Protein AF-A0AA38HL99-F1 (afdb_monomer_lite)

InterPro domains:
  IPR050864 Bacterial PTS System Sugar Transport Components [PTHR30505] (6-100)

Radius of gyration: 15.05 Å; chains: 1; b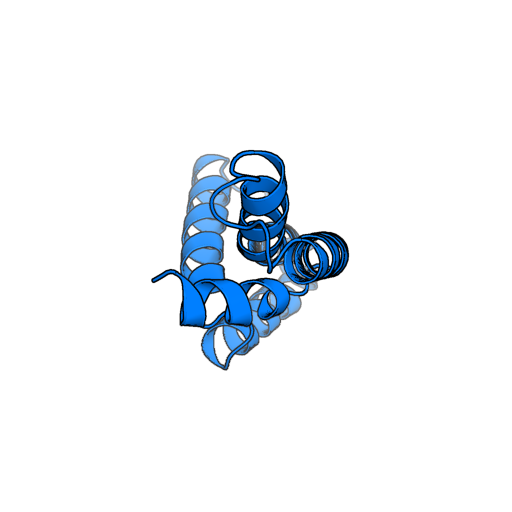ounding box: 34×20×47 Å

Organism: NCBI:txid2755281

pLDDT: mean 90.13, std 7.87, range [47.72, 97.12]

Structure (mmCIF, N/CA/C/O backbone):
data_AF-A0AA38HL99-F1
#
_entry.id   AF-A0AA38HL99-F1
#
loop_
_atom_site.group_PDB
_atom_site.id
_atom_site.type_symbol
_atom_site.label_atom_id
_atom_site.label_alt_id
_atom_site.label_comp_id
_atom_site.label_asym_id
_atom_site.label_entity_id
_atom_site.label_seq_id
_atom_site.pdbx_PDB_ins_code
_atom_site.Cartn_x
_atom_site.Cartn_y
_atom_site.Cartn_z
_atom_site.occupancy
_atom_site.B_iso_or_equiv
_atom_site.auth_seq_id
_atom_site.auth_comp_id
_atom_site.auth_asym_id
_atom_site.auth_atom_id
_atom_site.pdbx_PDB_model_num
ATOM 1 N N . MET A 1 1 ? 8.733 5.155 -27.975 1.00 47.72 1 MET A N 1
ATOM 2 C CA . MET A 1 1 ? 8.139 3.813 -27.805 1.00 47.72 1 MET A CA 1
ATOM 3 C C . MET A 1 1 ? 6.841 3.973 -27.025 1.00 47.72 1 MET A C 1
ATOM 5 O O . MET A 1 1 ? 6.876 4.290 -25.839 1.00 47.72 1 MET A O 1
ATOM 9 N N . GLU A 1 2 ? 5.696 3.906 -27.701 1.00 54.50 2 GLU A N 1
ATOM 10 C CA . GLU A 1 2 ? 4.389 4.015 -27.046 1.00 54.50 2 GLU A CA 1
ATOM 11 C C . GLU A 1 2 ? 4.082 2.668 -26.385 1.00 54.50 2 GLU A C 1
ATOM 13 O O . GLU A 1 2 ? 3.978 1.643 -27.054 1.00 54.50 2 GLU A O 1
ATOM 18 N N . ALA A 1 3 ? 4.043 2.643 -25.052 1.00 59.47 3 ALA A N 1
ATOM 19 C CA . ALA A 1 3 ? 3.666 1.437 -24.331 1.00 59.47 3 ALA A CA 1
ATOM 20 C C . ALA A 1 3 ? 2.188 1.163 -24.626 1.00 59.47 3 ALA A C 1
ATOM 22 O O . ALA A 1 3 ? 1.346 2.034 -24.403 1.00 59.47 3 ALA A O 1
ATOM 23 N N . SER A 1 4 ? 1.877 -0.035 -25.128 1.00 73.69 4 SER A N 1
ATOM 24 C CA . SER A 1 4 ? 0.496 -0.494 -25.290 1.00 73.69 4 SER A CA 1
ATOM 25 C C . SER A 1 4 ? -0.282 -0.252 -23.992 1.00 73.69 4 SER A C 1
ATOM 27 O O . SER A 1 4 ? 0.173 -0.639 -22.913 1.00 73.69 4 SER A O 1
ATOM 29 N N . LYS A 1 5 ? -1.464 0.371 -24.085 1.00 73.38 5 LYS A N 1
ATOM 30 C CA . LYS A 1 5 ? -2.341 0.636 -22.927 1.00 73.38 5 LYS A CA 1
ATOM 31 C C . LYS A 1 5 ? -2.635 -0.639 -22.128 1.00 73.38 5 LYS A C 1
ATOM 33 O O . LYS A 1 5 ? -2.670 -0.602 -20.902 1.00 73.38 5 LYS A O 1
ATOM 38 N N . VAL A 1 6 ? -2.770 -1.771 -22.823 1.00 73.94 6 VAL A N 1
ATOM 39 C CA . VAL A 1 6 ? -2.964 -3.098 -22.218 1.00 73.94 6 VAL A CA 1
ATOM 40 C C . VAL A 1 6 ? -1.729 -3.527 -21.421 1.00 73.94 6 VAL A C 1
ATOM 42 O O . VAL A 1 6 ? -1.866 -4.049 -20.319 1.00 73.94 6 VAL A O 1
ATOM 45 N N . GLY A 1 7 ? -0.524 -3.243 -21.927 1.00 85.81 7 GLY A N 1
ATOM 46 C CA . GLY A 1 7 ? 0.732 -3.531 -21.230 1.00 85.81 7 GLY A CA 1
ATOM 47 C C . GLY A 1 7 ? 0.895 -2.727 -19.939 1.00 85.81 7 GLY A C 1
ATOM 48 O O . GLY A 1 7 ? 1.290 -3.284 -18.921 1.00 85.81 7 GLY A O 1
ATOM 49 N N . MET A 1 8 ? 0.517 -1.446 -19.948 1.00 84.19 8 MET A N 1
ATOM 50 C CA . MET A 1 8 ? 0.557 -0.605 -18.744 1.00 84.19 8 MET A CA 1
ATOM 51 C C . MET A 1 8 ? -0.476 -1.026 -17.693 1.00 84.19 8 MET A C 1
ATOM 53 O O . MET A 1 8 ? -0.177 -1.008 -16.502 1.00 84.19 8 MET A O 1
ATOM 57 N N . ALA A 1 9 ? -1.673 -1.440 -18.119 1.00 87.06 9 ALA A N 1
ATOM 58 C CA . ALA A 1 9 ? -2.688 -1.968 -17.211 1.00 87.06 9 ALA A CA 1
ATOM 59 C C . ALA A 1 9 ? -2.236 -3.285 -16.557 1.00 87.06 9 ALA A C 1
ATOM 61 O O . ALA A 1 9 ? -2.356 -3.442 -15.344 1.00 87.06 9 ALA A O 1
ATOM 62 N N . LEU A 1 10 ? -1.659 -4.201 -17.343 1.00 89.56 10 LEU A N 1
ATOM 63 C CA . LEU A 1 10 ? -1.060 -5.440 -16.836 1.00 89.56 10 LEU A CA 1
ATOM 64 C C . LEU A 1 10 ? 0.088 -5.163 -15.864 1.00 89.56 10 LEU A C 1
ATOM 66 O O . LEU A 1 10 ? 0.139 -5.768 -14.797 1.00 89.56 10 LEU A O 1
ATOM 70 N N . LEU A 1 11 ? 0.975 -4.226 -16.202 1.00 88.50 11 LEU A N 1
ATOM 71 C CA . LEU A 1 11 ? 2.077 -3.823 -15.333 1.00 88.50 11 LEU A CA 1
ATOM 72 C C . LEU A 1 11 ? 1.564 -3.273 -13.997 1.00 88.50 11 LEU A C 1
ATOM 74 O O . LEU A 1 11 ? 2.032 -3.697 -12.944 1.00 88.50 11 LEU A O 1
ATOM 78 N N . GLY A 1 12 ? 0.572 -2.380 -14.032 1.00 88.94 12 GLY A N 1
ATOM 79 C CA . GLY A 1 12 ? -0.064 -1.849 -12.827 1.00 88.94 12 GLY A CA 1
ATOM 80 C C . GLY A 1 12 ? -0.731 -2.936 -11.983 1.00 88.94 12 GLY A C 1
ATOM 81 O O . GLY A 1 12 ? -0.583 -2.935 -10.765 1.00 88.94 12 GLY A O 1
ATOM 82 N N . LEU A 1 13 ? -1.403 -3.901 -12.615 1.00 90.69 13 LEU A N 1
ATOM 83 C CA . LEU A 1 13 ? -2.023 -5.030 -11.922 1.00 90.69 13 LEU A CA 1
ATOM 84 C C . LEU A 1 13 ? -0.978 -5.919 -11.233 1.00 90.69 13 LEU A C 1
ATOM 86 O O . LEU A 1 13 ? -1.137 -6.254 -10.062 1.00 90.69 13 LEU A O 1
ATOM 90 N N . VAL A 1 14 ? 0.118 -6.254 -11.919 1.00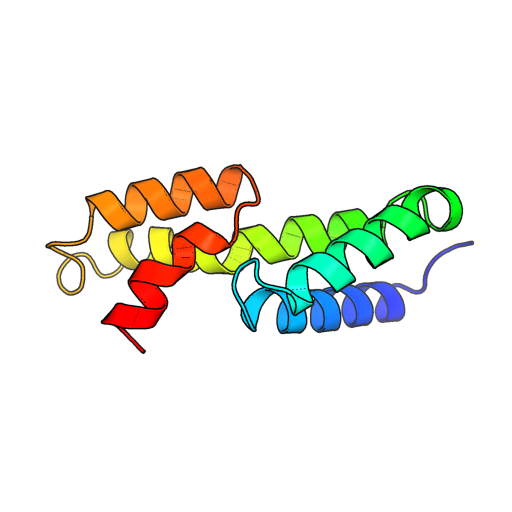 90.19 14 VAL A N 1
ATOM 91 C CA . VAL A 1 14 ? 1.207 -7.061 -11.347 1.00 90.19 14 VAL A CA 1
ATOM 92 C C . VAL A 1 14 ? 1.901 -6.330 -10.199 1.00 90.19 14 VAL A C 1
ATOM 94 O O . VAL A 1 14 ? 2.067 -6.906 -9.126 1.00 90.19 14 VAL A O 1
ATOM 97 N N . LEU A 1 15 ? 2.256 -5.056 -10.382 1.00 89.56 15 LEU A N 1
ATOM 98 C CA . LEU A 1 15 ? 2.886 -4.252 -9.330 1.00 89.56 15 LEU A CA 1
ATOM 99 C C . LEU A 1 15 ? 1.941 -3.995 -8.150 1.00 89.56 15 LEU A C 1
ATOM 101 O O . LEU A 1 15 ? 2.394 -3.922 -7.011 1.00 89.56 15 LEU A O 1
ATOM 105 N N . GLY A 1 16 ? 0.635 -3.900 -8.403 1.00 88.06 16 GLY A N 1
ATOM 106 C CA . GLY A 1 16 ? -0.404 -3.843 -7.379 1.00 88.06 16 GLY A CA 1
ATOM 107 C C . GLY A 1 16 ? -0.476 -5.116 -6.543 1.00 88.06 16 GLY A C 1
ATOM 108 O O . GLY A 1 16 ? -0.500 -5.042 -5.316 1.00 88.06 16 GLY A O 1
ATOM 109 N N . MET A 1 17 ? -0.453 -6.282 -7.194 1.00 88.69 17 MET A N 1
ATOM 110 C CA . MET A 1 17 ? -0.416 -7.566 -6.492 1.00 88.69 17 MET A CA 1
ATOM 111 C C . MET A 1 17 ? 0.849 -7.702 -5.650 1.00 88.69 17 MET A C 1
ATOM 113 O O . MET A 1 17 ? 0.747 -8.074 -4.488 1.00 88.69 17 MET A O 1
ATOM 117 N N . ILE A 1 18 ? 2.016 -7.349 -6.202 1.00 89.62 18 ILE A N 1
ATOM 118 C CA . ILE A 1 18 ? 3.288 -7.386 -5.471 1.00 89.62 18 ILE A CA 1
ATOM 119 C C . ILE A 1 18 ? 3.238 -6.471 -4.241 1.00 89.62 18 ILE A C 1
ATOM 121 O O . ILE A 1 18 ? 3.523 -6.943 -3.142 1.00 89.62 18 ILE A O 1
ATOM 125 N N . ALA A 1 19 ? 2.788 -5.221 -4.416 1.00 86.81 19 ALA A N 1
ATOM 126 C CA . ALA A 1 19 ? 2.676 -4.223 -3.349 1.00 86.81 19 ALA A CA 1
ATOM 127 C C . ALA A 1 19 ? 1.923 -4.729 -2.110 1.00 86.81 19 ALA A C 1
ATOM 129 O O . ALA A 1 19 ? 2.256 -4.348 -0.985 1.00 86.81 19 ALA A O 1
ATOM 130 N N . GLY A 1 20 ? 0.918 -5.584 -2.321 1.00 82.81 20 GLY A N 1
ATOM 131 C CA . GLY A 1 20 ? 0.080 -6.147 -1.268 1.00 82.81 20 GLY A CA 1
ATOM 132 C C . GLY A 1 20 ? 0.659 -7.358 -0.531 1.00 82.81 20 GLY A C 1
ATOM 133 O O . GLY A 1 20 ? 0.080 -7.738 0.482 1.00 82.81 20 GLY A O 1
ATOM 134 N N . ILE A 1 21 ? 1.758 -7.971 -0.996 1.00 84.88 21 ILE A N 1
ATOM 135 C CA . ILE A 1 21 ? 2.260 -9.227 -0.408 1.00 84.88 21 ILE A CA 1
ATOM 136 C C . ILE A 1 21 ? 2.911 -8.994 0.955 1.00 84.88 21 ILE A C 1
ATOM 138 O O . ILE A 1 21 ? 2.577 -9.680 1.917 1.00 84.88 21 ILE A O 1
ATOM 142 N N . ASP A 1 22 ? 3.859 -8.060 1.039 1.00 85.94 22 ASP A N 1
ATOM 143 C CA . ASP A 1 22 ? 4.697 -7.893 2.232 1.00 85.94 22 ASP A CA 1
ATOM 144 C C . ASP A 1 22 ? 4.757 -6.459 2.774 1.00 85.94 22 ASP A C 1
ATOM 146 O O . ASP A 1 22 ? 5.559 -6.180 3.664 1.00 85.94 22 ASP A O 1
ATOM 150 N N . MET A 1 23 ? 3.902 -5.559 2.266 1.00 87.00 23 MET A N 1
ATOM 151 C CA . MET A 1 23 ? 3.686 -4.197 2.785 1.00 87.00 23 MET A CA 1
ATOM 152 C C . MET A 1 23 ? 4.986 -3.404 3.027 1.00 87.00 23 MET A C 1
ATOM 154 O O . MET A 1 23 ? 5.045 -2.596 3.950 1.00 87.00 23 MET A O 1
ATOM 158 N N . GLY A 1 24 ? 6.014 -3.613 2.191 1.00 79.25 24 GLY A N 1
ATOM 159 C CA . GLY A 1 24 ? 7.330 -2.951 2.298 1.00 79.25 24 GLY A CA 1
ATOM 160 C C . GLY A 1 24 ? 8.502 -3.906 2.571 1.00 79.25 24 GLY A C 1
ATOM 161 O O . GLY A 1 24 ? 9.651 -3.481 2.737 1.00 79.25 24 GLY A O 1
ATOM 162 N N . GLY A 1 25 ? 8.230 -5.209 2.603 1.00 86.69 25 GLY A N 1
ATOM 163 C CA . GLY A 1 25 ? 9.226 -6.258 2.772 1.00 86.69 25 GLY A CA 1
ATOM 164 C C . GLY A 1 25 ? 10.136 -6.490 1.548 1.00 86.69 25 GLY A C 1
ATOM 165 O O . GLY A 1 25 ? 10.247 -5.650 0.646 1.00 86.69 25 GLY A O 1
ATOM 166 N N . PRO A 1 26 ? 10.869 -7.621 1.524 1.00 90.06 26 PRO A N 1
ATOM 167 C CA . PRO A 1 26 ? 11.851 -7.925 0.482 1.00 90.06 26 PRO A CA 1
ATOM 168 C C . PRO A 1 26 ? 11.292 -7.915 -0.947 1.00 90.06 26 PRO A C 1
ATOM 170 O O . PRO A 1 26 ? 11.973 -7.446 -1.859 1.00 90.06 26 PRO A O 1
ATOM 173 N N . ILE A 1 27 ? 10.067 -8.400 -1.152 1.00 90.38 27 ILE A N 1
ATOM 174 C CA . ILE A 1 27 ? 9.424 -8.487 -2.466 1.00 90.38 27 ILE A CA 1
ATOM 175 C C . ILE A 1 27 ? 9.120 -7.074 -2.976 1.00 90.38 27 ILE A C 1
ATOM 177 O O . ILE A 1 27 ? 9.501 -6.747 -4.105 1.00 90.38 27 ILE A O 1
ATOM 181 N N . ASN A 1 28 ? 8.548 -6.202 -2.136 1.00 90.12 28 ASN A N 1
ATOM 182 C CA . ASN A 1 28 ? 8.337 -4.797 -2.501 1.00 90.12 28 ASN A CA 1
ATOM 183 C C . ASN A 1 28 ? 9.648 -4.066 -2.790 1.00 90.12 28 ASN A C 1
ATOM 185 O O . ASN A 1 28 ? 9.716 -3.293 -3.744 1.00 90.12 28 ASN A O 1
ATOM 189 N N . LYS A 1 29 ? 10.718 -4.328 -2.032 1.00 90.31 29 LYS A N 1
ATOM 190 C CA . LYS A 1 29 ? 12.027 -3.698 -2.280 1.00 90.31 29 LYS A CA 1
ATOM 191 C C . LYS A 1 29 ? 12.625 -4.098 -3.625 1.00 90.31 29 LYS A C 1
ATOM 193 O O . LYS A 1 29 ? 13.140 -3.236 -4.336 1.00 90.31 29 LYS A O 1
ATOM 198 N N . ILE A 1 30 ? 12.530 -5.375 -3.991 1.00 91.62 30 ILE A N 1
ATOM 199 C CA . ILE A 1 30 ? 12.996 -5.859 -5.296 1.00 91.62 30 ILE A CA 1
ATOM 200 C C . ILE A 1 30 ? 12.171 -5.222 -6.421 1.00 91.62 30 ILE A C 1
ATOM 202 O O . ILE A 1 30 ? 12.745 -4.744 -7.400 1.00 91.62 30 ILE A O 1
ATOM 206 N N . ALA A 1 31 ? 10.845 -5.148 -6.268 1.00 90.75 31 ALA A N 1
ATOM 207 C CA . ALA A 1 31 ? 9.972 -4.522 -7.257 1.00 90.75 31 ALA A CA 1
ATOM 208 C C . ALA A 1 31 ? 10.255 -3.020 -7.426 1.00 90.75 31 ALA A C 1
ATOM 210 O O . ALA A 1 31 ? 10.410 -2.559 -8.555 1.00 90.75 31 ALA A O 1
ATOM 211 N N . SER A 1 32 ? 10.407 -2.273 -6.329 1.00 90.44 32 SER A N 1
ATOM 212 C CA . SER A 1 32 ? 10.783 -0.851 -6.345 1.00 90.44 32 SER A CA 1
ATOM 213 C C . SER A 1 32 ? 12.135 -0.618 -7.004 1.00 90.44 32 SER A C 1
ATOM 215 O O . SER A 1 32 ? 12.282 0.311 -7.799 1.00 90.44 32 SER A O 1
ATOM 217 N N . PHE A 1 33 ? 13.126 -1.464 -6.707 1.00 93.38 33 PHE A N 1
ATOM 218 C CA . PHE A 1 33 ? 14.446 -1.370 -7.323 1.00 93.38 33 PHE A CA 1
ATOM 219 C C . PHE A 1 33 ? 14.372 -1.620 -8.832 1.00 93.38 33 PHE A C 1
ATOM 221 O O . PHE A 1 33 ? 14.890 -0.825 -9.614 1.00 93.38 33 PHE A O 1
ATOM 228 N N . GLY A 1 34 ? 13.662 -2.673 -9.250 1.00 92.12 34 GLY A N 1
ATOM 229 C CA . GLY A 1 34 ? 13.439 -2.969 -10.665 1.00 92.12 34 GLY A CA 1
ATOM 230 C C . GLY A 1 34 ? 12.703 -1.840 -11.390 1.00 92.12 34 GLY A C 1
ATOM 231 O O . GLY A 1 34 ? 13.125 -1.414 -12.462 1.00 92.12 34 GLY A O 1
ATOM 232 N N . ALA A 1 35 ? 11.651 -1.291 -10.781 1.00 91.94 35 ALA A N 1
ATOM 233 C CA . ALA A 1 35 ? 10.897 -0.168 -11.331 1.00 91.94 35 ALA A CA 1
ATOM 234 C C . ALA A 1 35 ? 11.744 1.116 -11.430 1.00 91.94 35 ALA A C 1
ATOM 236 O O . ALA A 1 35 ? 11.654 1.840 -12.421 1.00 91.94 35 ALA A O 1
ATOM 237 N N . THR A 1 36 ? 12.617 1.364 -10.449 1.00 94.56 36 THR A N 1
ATOM 238 C CA . THR A 1 36 ? 13.568 2.487 -10.454 1.00 94.56 36 THR A CA 1
ATOM 239 C C . THR A 1 36 ? 14.608 2.333 -11.564 1.00 94.56 36 THR A C 1
ATOM 241 O O . THR A 1 36 ? 14.901 3.294 -12.274 1.00 94.56 36 THR A O 1
ATOM 244 N N . ALA A 1 37 ? 15.133 1.122 -11.774 1.00 94.44 37 ALA A N 1
ATOM 245 C CA . ALA A 1 37 ? 16.092 0.845 -12.844 1.00 94.44 37 ALA A CA 1
ATOM 246 C C . ALA A 1 37 ? 15.509 1.113 -14.245 1.00 94.44 37 ALA A C 1
ATOM 248 O O . ALA A 1 37 ? 16.238 1.484 -15.165 1.00 94.44 37 ALA A O 1
ATOM 249 N N . MET A 1 38 ? 14.188 0.986 -14.399 1.00 92.62 38 MET A N 1
ATOM 250 C CA . MET A 1 38 ? 13.492 1.252 -15.657 1.00 92.62 38 MET A CA 1
ATOM 251 C C . MET A 1 38 ? 13.285 2.741 -15.958 1.00 92.62 38 MET A C 1
ATOM 253 O O . MET A 1 38 ? 12.958 3.059 -17.098 1.00 92.62 38 MET A O 1
ATOM 257 N N . ILE A 1 39 ? 13.539 3.664 -15.017 1.00 94.50 39 ILE A N 1
ATOM 258 C CA . ILE A 1 39 ? 13.296 5.109 -15.214 1.00 94.50 39 ILE A CA 1
ATOM 259 C C . ILE A 1 39 ? 13.995 5.642 -16.472 1.00 94.50 39 ILE A C 1
ATOM 261 O O . ILE A 1 39 ? 13.376 6.350 -17.266 1.00 94.50 39 ILE A O 1
ATOM 265 N N . ALA A 1 40 ? 15.259 5.270 -16.688 1.00 93.75 40 ALA A N 1
ATOM 266 C CA . ALA A 1 40 ? 16.027 5.704 -17.857 1.00 93.75 40 ALA A CA 1
ATOM 267 C C . ALA A 1 40 ? 15.537 5.083 -19.182 1.00 93.75 40 ALA A C 1
ATOM 269 O O . ALA A 1 40 ? 15.862 5.592 -20.253 1.00 93.75 40 ALA A O 1
ATOM 270 N N . VAL A 1 41 ? 14.769 3.990 -19.119 1.00 91.69 41 VAL A N 1
ATOM 271 C CA . VAL A 1 41 ? 14.305 3.213 -20.278 1.00 91.69 41 VAL A CA 1
ATOM 272 C C . VAL A 1 41 ? 12.878 3.590 -20.672 1.00 91.69 41 VAL A C 1
ATOM 274 O O . VAL A 1 41 ? 12.590 3.797 -21.850 1.00 91.69 41 VAL A O 1
ATOM 277 N N . ASP A 1 42 ? 11.969 3.663 -19.700 1.00 89.31 42 ASP A N 1
ATOM 278 C CA . ASP A 1 42 ? 10.534 3.843 -19.935 1.00 89.31 42 ASP A CA 1
ATOM 279 C C . ASP A 1 42 ? 10.004 5.229 -19.534 1.00 89.31 42 ASP A C 1
ATOM 281 O O . ASP A 1 42 ? 8.810 5.502 -19.701 1.00 89.31 42 ASP A O 1
ATOM 285 N N . GLY A 1 43 ? 10.886 6.110 -19.048 1.00 91.50 43 GLY A N 1
ATOM 286 C CA . GLY A 1 43 ? 10.540 7.448 -18.575 1.00 91.50 43 GLY A CA 1
ATOM 287 C C . GLY A 1 43 ? 9.875 7.459 -17.198 1.00 91.50 43 GLY A C 1
ATOM 288 O O . GLY A 1 43 ? 9.162 8.406 -16.879 1.00 91.50 43 GLY A O 1
ATOM 289 N N . GLY A 1 44 ? 10.060 6.406 -16.399 1.00 90.62 44 GLY A N 1
ATOM 290 C CA . GLY A 1 44 ? 9.509 6.281 -15.050 1.00 90.62 44 GLY A CA 1
ATOM 291 C C . GLY A 1 44 ? 8.084 5.738 -15.009 1.00 90.62 44 GLY A C 1
ATOM 292 O O . GLY A 1 44 ? 7.414 5.867 -13.987 1.00 90.62 44 GLY A O 1
ATOM 293 N N . LYS A 1 45 ? 7.602 5.114 -16.087 1.00 91.44 45 LYS A N 1
ATOM 294 C CA . LYS A 1 45 ? 6.247 4.547 -16.148 1.00 91.44 45 LYS A CA 1
ATOM 295 C C . LYS A 1 45 ? 6.077 3.398 -15.159 1.00 91.44 45 LYS A C 1
ATOM 297 O O . LYS A 1 45 ? 5.112 3.399 -14.397 1.00 91.44 45 LYS A O 1
ATOM 302 N N . ALA A 1 46 ? 7.024 2.460 -15.126 1.00 90.88 46 ALA A N 1
ATOM 303 C CA . ALA A 1 46 ? 7.024 1.378 -14.147 1.00 90.88 46 ALA A CA 1
ATOM 304 C C . ALA A 1 46 ? 7.113 1.910 -12.711 1.00 90.88 46 ALA A C 1
ATOM 306 O O . ALA A 1 46 ? 6.359 1.465 -11.846 1.00 90.88 46 ALA A O 1
ATOM 307 N N . MET A 1 47 ? 7.978 2.901 -12.467 1.00 93.50 47 MET A N 1
ATOM 308 C CA . MET A 1 47 ? 8.108 3.520 -11.146 1.00 93.50 47 MET A CA 1
ATOM 309 C C . MET A 1 47 ? 6.832 4.250 -10.721 1.00 93.50 47 MET A C 1
ATOM 311 O O . MET A 1 47 ? 6.420 4.132 -9.574 1.00 93.50 47 MET A O 1
ATOM 315 N N . GLY A 1 48 ? 6.161 4.945 -11.640 1.00 91.75 48 GLY A N 1
ATOM 316 C CA . GLY A 1 48 ? 4.870 5.577 -11.375 1.00 91.75 48 GLY A CA 1
ATOM 317 C C . GLY A 1 48 ? 3.795 4.560 -10.989 1.00 91.75 48 GLY A C 1
ATOM 318 O O . GLY A 1 48 ? 3.063 4.780 -10.027 1.00 91.75 48 GLY A O 1
ATOM 319 N N . CYS A 1 49 ? 3.735 3.417 -11.682 1.00 91.19 49 CYS A N 1
ATOM 320 C CA . CYS A 1 49 ? 2.831 2.323 -11.319 1.00 91.19 49 CYS A CA 1
ATOM 321 C C . CYS A 1 49 ? 3.153 1.726 -9.940 1.00 91.19 49 CYS A C 1
ATOM 323 O O . CYS A 1 49 ? 2.231 1.497 -9.161 1.00 91.19 49 CYS A O 1
ATOM 325 N N . ALA A 1 50 ? 4.434 1.502 -9.627 1.00 91.31 50 ALA A N 1
ATOM 326 C CA . ALA A 1 50 ? 4.861 0.975 -8.329 1.00 91.31 50 ALA A CA 1
ATOM 327 C C . ALA A 1 50 ? 4.575 1.963 -7.184 1.00 91.31 50 ALA A C 1
ATOM 329 O O . ALA A 1 50 ? 4.010 1.597 -6.160 1.00 91.31 50 ALA A O 1
ATOM 330 N N . ALA A 1 51 ? 4.894 3.244 -7.371 1.00 90.81 51 ALA A N 1
ATOM 331 C CA . ALA A 1 51 ? 4.627 4.273 -6.370 1.00 90.81 51 ALA A CA 1
ATOM 332 C C . ALA A 1 51 ? 3.123 4.410 -6.084 1.00 90.81 51 ALA A C 1
ATOM 334 O O . ALA A 1 51 ? 2.716 4.513 -4.927 1.00 90.81 51 ALA A O 1
ATOM 335 N N . ALA A 1 52 ? 2.290 4.357 -7.130 1.00 91.06 52 ALA A N 1
ATOM 336 C CA . ALA A 1 52 ? 0.842 4.391 -6.975 1.00 91.06 52 ALA A CA 1
ATOM 337 C C . ALA A 1 52 ? 0.306 3.170 -6.212 1.00 91.06 52 ALA A C 1
ATOM 339 O O . ALA A 1 52 ? -0.638 3.317 -5.438 1.00 91.06 52 ALA A O 1
ATOM 340 N N . SER A 1 53 ? 0.892 1.980 -6.393 1.00 90.31 53 SER A N 1
ATOM 341 C CA . SER A 1 53 ? 0.407 0.774 -5.719 1.00 90.31 53 SER A CA 1
ATOM 342 C C . SER A 1 53 ? 0.722 0.740 -4.221 1.00 90.31 53 SER A C 1
ATOM 344 O O . SER A 1 53 ? -0.112 0.258 -3.452 1.00 90.31 53 SER A O 1
ATOM 346 N N . PHE A 1 54 ? 1.853 1.294 -3.770 1.00 90.25 54 PHE A N 1
ATOM 347 C CA . PHE A 1 54 ? 2.231 1.276 -2.346 1.00 90.25 54 PHE A CA 1
ATOM 348 C C . PHE A 1 54 ? 1.280 2.059 -1.439 1.00 90.25 54 PHE A C 1
ATOM 350 O O . PHE A 1 54 ? 1.071 1.679 -0.287 1.00 90.25 54 PHE A O 1
ATOM 357 N N . ALA A 1 55 ? 0.647 3.109 -1.962 1.00 92.31 55 ALA A N 1
ATOM 358 C CA . ALA A 1 55 ? -0.322 3.903 -1.213 1.00 92.31 55 ALA A CA 1
ATOM 359 C C . ALA A 1 55 ? -1.653 3.165 -0.969 1.00 92.31 55 ALA A C 1
ATOM 361 O O . ALA A 1 55 ? -2.373 3.484 -0.024 1.00 92.31 55 ALA A O 1
ATOM 362 N N . ILE A 1 56 ? -2.002 2.169 -1.792 1.00 91.75 56 ILE A N 1
ATOM 363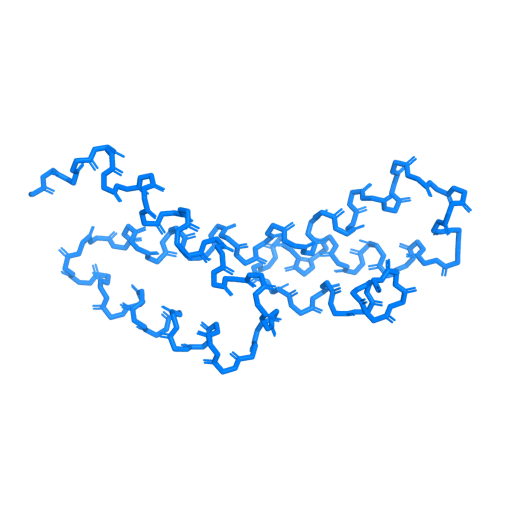 C CA . ILE A 1 56 ? -3.362 1.608 -1.828 1.00 91.75 56 ILE A CA 1
ATOM 364 C C . ILE A 1 56 ? -3.742 0.905 -0.523 1.00 91.75 56 ILE A C 1
ATOM 366 O O . ILE A 1 56 ? -4.808 1.177 0.027 1.00 91.75 56 ILE A O 1
ATOM 370 N N . ALA A 1 57 ? -2.884 0.026 -0.003 1.00 91.62 57 ALA A N 1
ATOM 371 C CA . ALA A 1 57 ? -3.158 -0.708 1.233 1.00 91.62 57 ALA A CA 1
ATOM 372 C C . ALA A 1 57 ? -3.335 0.213 2.464 1.00 91.62 57 ALA A C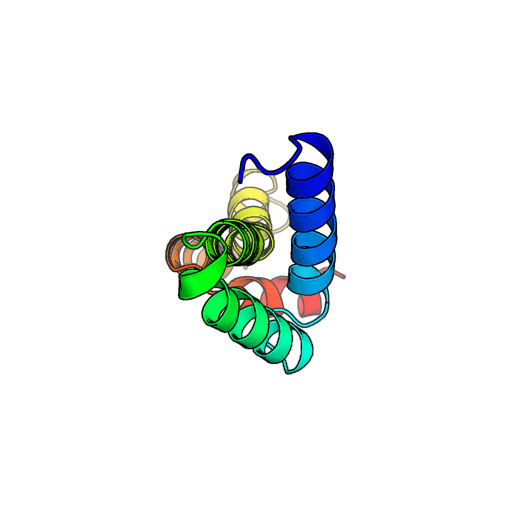 1
ATOM 374 O O . ALA A 1 57 ? -4.377 0.123 3.124 1.00 91.62 57 ALA A O 1
ATOM 375 N N . PRO A 1 58 ? -2.396 1.130 2.780 1.00 94.38 58 PRO A N 1
ATOM 376 C CA . PRO A 1 58 ? -2.531 2.019 3.935 1.00 94.38 58 PRO A CA 1
ATOM 377 C C . PRO A 1 58 ? -3.675 3.034 3.770 1.00 94.38 58 PRO A C 1
ATOM 379 O O . PRO A 1 58 ? -4.389 3.308 4.737 1.00 94.38 58 PRO A O 1
ATOM 382 N N . MET A 1 59 ? -3.943 3.526 2.553 1.00 95.12 59 MET A N 1
ATOM 383 C CA . MET A 1 59 ? -5.125 4.361 2.301 1.00 95.12 59 MET A CA 1
ATOM 384 C C . MET A 1 59 ? -6.427 3.580 2.487 1.00 95.12 59 MET A C 1
ATOM 386 O O . MET A 1 59 ? -7.365 4.096 3.090 1.00 95.12 59 MET A O 1
ATOM 390 N N . GLY A 1 60 ? -6.488 2.329 2.025 1.00 94.00 60 GLY A N 1
ATOM 391 C CA . GLY A 1 60 ? -7.635 1.450 2.241 1.00 94.00 60 GLY A CA 1
ATOM 392 C C . GLY A 1 60 ? -7.918 1.234 3.727 1.00 94.00 60 GLY A C 1
ATOM 393 O O . GLY A 1 60 ? -9.066 1.351 4.157 1.00 94.00 60 GLY A O 1
ATOM 394 N N . ALA A 1 61 ? -6.873 1.009 4.527 1.00 94.69 61 ALA A N 1
ATOM 395 C CA . ALA A 1 61 ? -6.985 0.901 5.979 1.00 94.69 61 ALA A CA 1
ATOM 396 C C . ALA A 1 61 ? -7.497 2.203 6.621 1.00 94.69 61 ALA A C 1
ATOM 398 O O . ALA A 1 61 ? -8.453 2.174 7.398 1.00 94.69 61 ALA A O 1
ATOM 399 N N . GLY A 1 62 ? -6.919 3.350 6.254 1.00 96.12 62 GLY A N 1
ATOM 400 C CA . GLY A 1 62 ? -7.341 4.659 6.753 1.00 96.12 62 GLY A CA 1
ATOM 401 C C . GLY A 1 62 ? -8.786 5.017 6.395 1.00 96.12 62 GLY A C 1
ATOM 402 O O . GLY A 1 62 ? -9.547 5.483 7.240 1.00 96.12 62 GLY A O 1
ATOM 403 N N . ILE A 1 63 ? -9.216 4.727 5.166 1.00 96.25 63 ILE A N 1
ATOM 404 C CA . ILE A 1 63 ? -10.604 4.932 4.730 1.00 96.25 63 ILE A CA 1
ATOM 405 C C . ILE A 1 63 ? -11.546 3.978 5.477 1.00 96.25 63 ILE A C 1
ATOM 407 O O . ILE A 1 63 ? -12.629 4.382 5.914 1.00 96.25 63 ILE A O 1
ATOM 411 N N . ALA A 1 64 ? -11.139 2.722 5.686 1.00 95.56 64 ALA A N 1
ATOM 412 C CA . ALA A 1 64 ? -11.945 1.745 6.409 1.00 95.56 64 ALA A CA 1
ATOM 413 C C . ALA A 1 64 ? -12.238 2.185 7.853 1.00 95.56 64 ALA A C 1
ATOM 415 O O . ALA A 1 64 ? -13.360 1.975 8.325 1.00 95.56 64 ALA A O 1
ATOM 416 N N . THR A 1 65 ? -11.303 2.856 8.541 1.00 96.50 65 THR A N 1
ATOM 417 C CA . THR A 1 65 ? -11.568 3.366 9.899 1.00 96.50 65 THR A CA 1
ATOM 418 C C . THR A 1 65 ? -12.606 4.482 9.927 1.00 96.50 65 THR A C 1
ATOM 420 O O . THR A 1 65 ? -13.353 4.594 10.904 1.00 96.50 65 THR A O 1
ATOM 423 N N . GLN A 1 66 ? -12.695 5.276 8.857 1.00 94.94 66 GLN A N 1
ATOM 424 C CA . GLN A 1 66 ? -13.659 6.367 8.727 1.00 94.94 66 GLN A CA 1
ATOM 425 C C . GLN A 1 66 ? -15.050 5.880 8.314 1.00 94.94 66 GLN A C 1
ATOM 427 O O . GLN A 1 66 ? -16.049 6.430 8.780 1.00 94.94 66 GLN A O 1
ATOM 432 N N . ILE A 1 67 ? -15.134 4.852 7.466 1.00 97.12 67 ILE A N 1
ATOM 433 C CA . ILE A 1 67 ? -16.411 4.267 7.030 1.00 97.12 67 ILE A CA 1
ATOM 434 C C . ILE A 1 67 ? -16.989 3.373 8.135 1.00 97.12 67 ILE A C 1
ATOM 436 O O . ILE A 1 67 ? -18.146 3.522 8.527 1.00 97.12 67 ILE A O 1
ATOM 440 N N . PHE A 1 68 ? -16.176 2.484 8.709 1.00 96.12 68 PHE A N 1
ATOM 441 C CA . PHE A 1 68 ? -16.606 1.495 9.701 1.00 96.12 68 PHE A CA 1
ATOM 442 C C . PHE A 1 68 ? -16.237 1.907 11.132 1.00 96.12 68 PHE A C 1
ATOM 444 O O . PHE A 1 68 ? -15.712 1.107 11.909 1.00 96.12 68 PHE A O 1
ATOM 451 N N . ARG A 1 69 ? -16.553 3.153 11.515 1.00 93.94 69 ARG A N 1
ATOM 452 C CA . ARG A 1 69 ? -16.165 3.754 12.812 1.00 93.94 69 ARG A CA 1
ATOM 453 C C . ARG A 1 69 ? -16.487 2.895 14.035 1.00 93.94 69 ARG A C 1
ATOM 455 O O . ARG A 1 69 ? -15.723 2.884 14.989 1.00 93.94 69 ARG A O 1
ATOM 462 N N . LYS A 1 70 ? -17.603 2.155 14.010 1.00 95.06 70 LYS A N 1
ATOM 463 C CA . LYS A 1 70 ? -17.993 1.254 15.110 1.00 95.06 70 LYS A CA 1
ATOM 464 C C . LYS A 1 70 ? -17.032 0.072 15.270 1.00 95.06 70 LYS A C 1
ATOM 466 O O . LYS A 1 70 ? -16.754 -0.319 16.397 1.00 95.06 70 LYS A O 1
ATOM 471 N N . LYS A 1 71 ? -16.535 -0.482 14.157 1.00 93.19 71 LYS A N 1
ATOM 472 C CA . LYS A 1 71 ? -15.582 -1.602 14.148 1.00 93.19 71 LYS A CA 1
ATOM 473 C C . LYS A 1 71 ? -14.189 -1.139 14.576 1.00 93.19 71 LYS A C 1
ATOM 475 O O . LYS A 1 71 ? -13.547 -1.813 15.364 1.00 93.19 71 LYS A O 1
ATOM 480 N N . PHE A 1 72 ? -13.766 0.035 14.109 1.00 95.19 72 PHE A N 1
ATOM 481 C CA . PHE A 1 72 ? -12.431 0.595 14.351 1.00 95.19 72 PHE A CA 1
ATOM 482 C C . PHE A 1 72 ? -12.424 1.702 15.415 1.00 95.19 72 PHE A C 1
ATOM 484 O O . PHE A 1 72 ? -11.649 2.654 15.309 1.00 95.19 72 PHE A O 1
ATOM 491 N N . LYS A 1 73 ? -13.308 1.631 16.420 1.00 94.62 73 LYS A N 1
ATOM 492 C CA . LYS A 1 73 ? -13.464 2.701 17.423 1.00 94.62 73 LYS A CA 1
ATOM 493 C C . LYS A 1 73 ? -12.159 2.979 18.187 1.00 94.62 73 LYS A C 1
ATOM 495 O O . LYS A 1 73 ? -11.832 4.135 18.425 1.00 94.62 73 LYS A O 1
ATOM 500 N N . ASP A 1 74 ? -11.397 1.924 18.479 1.00 95.88 74 ASP A N 1
ATOM 501 C CA . ASP A 1 74 ? -10.149 1.987 19.249 1.00 95.88 74 ASP A CA 1
ATOM 502 C C . ASP A 1 74 ? -8.918 2.217 18.347 1.00 95.88 74 ASP A C 1
ATOM 504 O O . ASP A 1 74 ? -7.828 2.486 18.837 1.00 95.88 74 ASP A O 1
ATOM 508 N N . ASP A 1 75 ? -9.095 2.169 17.019 1.00 96.25 75 ASP A N 1
ATOM 509 C CA . ASP A 1 75 ? -8.016 2.258 16.024 1.00 96.25 75 ASP A CA 1
ATOM 510 C C . ASP A 1 75 ? -8.111 3.514 15.146 1.00 96.25 75 ASP A C 1
ATOM 512 O O . ASP A 1 75 ? -7.492 3.592 14.084 1.00 96.25 75 ASP A O 1
ATOM 516 N N . GLN A 1 76 ? -8.866 4.534 15.570 1.00 95.12 76 GLN A N 1
ATOM 517 C CA . GLN A 1 76 ? -8.976 5.791 14.817 1.00 95.12 76 GLN A CA 1
ATOM 518 C C . GLN A 1 76 ? -7.607 6.460 14.619 1.00 95.12 76 GLN A C 1
ATOM 520 O O . GLN A 1 76 ? -7.302 6.914 13.517 1.00 95.12 76 GLN A O 1
ATOM 525 N N . GLY A 1 77 ? -6.753 6.453 15.650 1.00 95.94 77 GLY A N 1
ATOM 526 C CA . GLY A 1 77 ? -5.381 6.965 15.558 1.00 95.94 77 GLY A CA 1
ATOM 527 C C . GLY A 1 77 ? -4.513 6.177 14.572 1.00 95.94 77 GLY A C 1
ATOM 528 O O . GLY A 1 77 ? -3.780 6.775 13.785 1.00 95.94 77 GLY A O 1
ATOM 529 N N . LEU A 1 78 ? -4.660 4.847 14.540 1.00 95.75 78 LEU A N 1
ATOM 530 C CA . LEU A 1 78 ? -3.994 4.006 13.541 1.00 95.75 78 LEU A CA 1
ATOM 531 C C . LEU A 1 78 ? -4.491 4.324 12.127 1.00 95.75 78 LEU A C 1
ATOM 533 O O . LEU A 1 78 ? -3.689 4.347 11.200 1.00 95.75 78 LEU A O 1
ATOM 537 N N . GLY A 1 79 ? -5.781 4.624 11.957 1.00 96.44 79 GLY A N 1
ATOM 538 C CA . GLY A 1 79 ? -6.348 4.978 10.654 1.00 96.44 79 GLY A CA 1
ATOM 539 C C . GLY A 1 79 ? -5.823 6.308 10.116 1.00 96.44 79 GLY A C 1
ATOM 540 O O . GLY A 1 79 ? -5.513 6.420 8.929 1.00 96.44 79 GLY A O 1
ATOM 541 N N . VAL A 1 80 ? -5.654 7.305 10.990 1.00 96.12 80 VAL A N 1
ATOM 542 C CA . VAL A 1 80 ? -5.006 8.576 10.628 1.00 96.12 80 VAL A CA 1
ATOM 543 C C . VAL A 1 80 ? -3.550 8.337 10.232 1.00 96.12 80 VAL A C 1
ATOM 545 O O . VAL A 1 80 ? -3.127 8.809 9.178 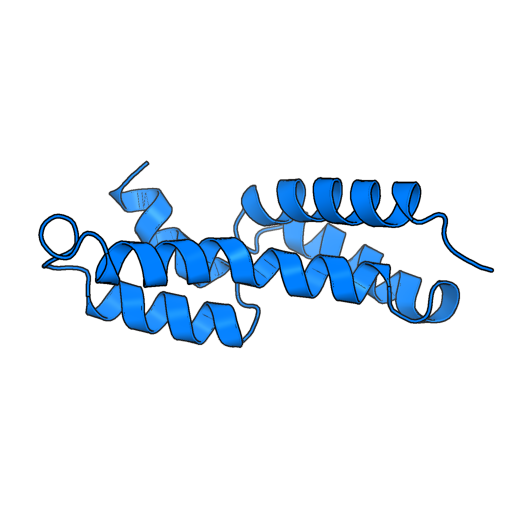1.00 96.12 80 VAL A O 1
ATOM 548 N N . ASN A 1 81 ? -2.804 7.556 11.019 1.00 96.56 81 ASN A N 1
ATOM 549 C CA . ASN A 1 81 ? -1.416 7.223 10.704 1.00 96.56 81 ASN A CA 1
ATOM 550 C C . ASN A 1 81 ? -1.291 6.493 9.356 1.00 96.56 81 ASN A C 1
ATOM 552 O O . ASN A 1 81 ? -0.491 6.887 8.514 1.00 96.56 81 ASN A O 1
ATOM 556 N N . ALA A 1 82 ? -2.133 5.485 9.108 1.00 96.31 82 ALA A N 1
ATOM 557 C CA . ALA A 1 82 ? -2.169 4.767 7.836 1.00 96.31 82 ALA A CA 1
ATOM 558 C C . ALA A 1 82 ? -2.493 5.705 6.663 1.00 96.31 82 ALA A C 1
ATOM 560 O O . ALA A 1 82 ? -1.849 5.634 5.623 1.00 96.31 82 ALA A O 1
ATOM 561 N N . THR A 1 83 ? -3.417 6.650 6.841 1.00 96.19 83 THR A N 1
ATOM 562 C CA . THR A 1 83 ? -3.729 7.652 5.809 1.00 96.19 83 THR A CA 1
ATOM 563 C C . THR A 1 83 ? -2.509 8.515 5.473 1.00 96.19 83 THR A C 1
ATOM 565 O O . THR A 1 83 ? -2.186 8.682 4.299 1.00 96.19 83 THR A O 1
ATOM 568 N N . ILE A 1 84 ? -1.803 9.032 6.487 1.00 96.06 84 ILE A N 1
ATOM 569 C CA . ILE A 1 84 ? -0.600 9.860 6.297 1.00 96.06 84 ILE A CA 1
ATOM 570 C C . ILE A 1 84 ? 0.496 9.060 5.588 1.00 96.06 84 ILE A C 1
ATOM 572 O O . ILE A 1 84 ? 1.053 9.526 4.596 1.00 96.06 84 ILE A O 1
ATOM 576 N N . LEU A 1 85 ? 0.765 7.838 6.051 1.00 95.19 85 LEU A N 1
ATOM 577 C CA . LEU A 1 85 ? 1.764 6.959 5.444 1.00 95.19 85 LEU A CA 1
ATOM 578 C C . LEU A 1 85 ? 1.406 6.611 3.993 1.00 95.19 85 LEU A C 1
ATOM 580 O O . LEU A 1 85 ? 2.278 6.632 3.128 1.00 95.19 85 LEU A O 1
ATOM 584 N N . GLY A 1 86 ? 0.122 6.398 3.698 1.00 93.31 86 GLY A N 1
ATOM 585 C CA . GLY A 1 86 ? -0.365 6.199 2.335 1.00 93.31 86 GLY A CA 1
ATOM 586 C C . GLY A 1 86 ? -0.074 7.385 1.416 1.00 93.31 86 GLY A C 1
ATOM 587 O O . GLY A 1 86 ? 0.431 7.182 0.315 1.00 93.31 86 GLY A O 1
ATOM 588 N N . PHE A 1 87 ? -0.282 8.623 1.878 1.00 93.75 87 PHE A N 1
ATOM 589 C CA . PHE A 1 87 ? 0.094 9.821 1.111 1.00 93.75 87 PHE A CA 1
ATOM 590 C C . PHE A 1 87 ? 1.604 9.950 0.877 1.00 93.75 87 PHE A C 1
ATOM 592 O O . PHE A 1 87 ? 2.019 10.535 -0.120 1.00 93.75 87 PHE A O 1
ATOM 599 N N . MET A 1 88 ? 2.424 9.395 1.769 1.00 93.31 88 MET A N 1
ATOM 600 C CA . MET A 1 88 ? 3.881 9.352 1.617 1.00 93.31 88 MET A CA 1
ATOM 601 C C . MET A 1 88 ? 4.365 8.167 0.764 1.00 93.31 88 MET A C 1
ATOM 603 O O . MET A 1 88 ? 5.567 8.038 0.545 1.00 93.31 88 MET A O 1
ATOM 607 N N . GLY A 1 89 ? 3.461 7.301 0.288 1.00 88.75 89 GLY A N 1
ATOM 608 C CA . GLY A 1 89 ? 3.814 6.091 -0.460 1.00 88.75 89 GLY A CA 1
ATOM 609 C C . GLY A 1 89 ? 4.438 4.987 0.401 1.00 88.75 89 GLY A C 1
ATOM 610 O O . GLY A 1 89 ? 5.158 4.142 -0.121 1.00 88.75 89 GLY A O 1
ATOM 611 N N . ILE A 1 90 ? 4.184 4.998 1.713 1.00 91.00 90 ILE A N 1
ATOM 612 C CA . ILE A 1 90 ? 4.716 4.039 2.689 1.00 91.00 90 ILE A CA 1
ATOM 613 C C . ILE A 1 90 ? 3.647 2.977 2.965 1.00 91.00 90 ILE A C 1
ATOM 615 O O . ILE A 1 90 ? 2.660 3.234 3.660 1.00 91.00 90 ILE A O 1
ATOM 619 N N . SER A 1 91 ? 3.842 1.773 2.422 1.00 91.19 91 SER A N 1
ATOM 620 C CA . SER A 1 91 ? 2.879 0.665 2.507 1.00 91.19 91 SER A CA 1
ATOM 621 C C . SER A 1 91 ? 2.747 0.055 3.910 1.00 91.19 91 SER A C 1
ATOM 623 O O . SER A 1 91 ? 1.718 -0.538 4.236 1.00 91.19 91 SER A O 1
ATOM 625 N N . GLU A 1 92 ? 3.748 0.251 4.767 1.00 91.56 92 GLU A N 1
ATOM 626 C CA . GLU A 1 92 ? 3.868 -0.308 6.116 1.00 91.56 92 GLU A CA 1
ATOM 627 C C . GLU A 1 92 ? 2.747 0.170 7.048 1.00 91.56 92 GLU A C 1
ATOM 629 O O . GLU A 1 92 ? 2.410 -0.507 8.021 1.00 91.56 92 GLU A O 1
ATOM 634 N N . GLY A 1 93 ? 2.111 1.306 6.732 1.00 91.50 93 GLY A N 1
ATOM 635 C CA . GLY A 1 93 ? 0.956 1.814 7.474 1.00 91.50 93 GLY A CA 1
ATOM 636 C C . GLY A 1 93 ? -0.224 0.837 7.535 1.00 91.50 93 GLY A C 1
ATOM 637 O O . GLY A 1 93 ? -1.067 0.955 8.423 1.00 91.50 93 GLY A O 1
ATOM 638 N N . ALA A 1 94 ? -0.272 -0.152 6.636 1.00 92.56 94 ALA A N 1
ATOM 639 C CA . ALA A 1 94 ? -1.283 -1.203 6.629 1.00 92.56 94 ALA A CA 1
ATOM 640 C C . ALA A 1 94 ? -0.975 -2.385 7.570 1.00 92.56 94 ALA A C 1
ATOM 642 O O . ALA A 1 94 ? -1.903 -3.101 7.949 1.00 92.56 94 ALA A O 1
ATOM 643 N N . ILE A 1 95 ? 0.280 -2.587 7.993 1.00 93.62 95 ILE A N 1
ATOM 644 C CA . ILE A 1 95 ? 0.701 -3.765 8.780 1.00 93.62 95 ILE A CA 1
ATOM 645 C C . ILE A 1 95 ? -0.116 -3.934 10.075 1.00 93.62 95 ILE A C 1
ATOM 647 O O . ILE A 1 95 ? -0.607 -5.039 10.319 1.00 93.62 95 ILE A O 1
ATOM 651 N N . PRO A 1 96 ? -0.348 -2.884 10.896 1.00 93.00 96 PRO A N 1
ATOM 652 C CA . PRO A 1 96 ? -1.128 -3.030 12.127 1.00 93.00 96 PRO A CA 1
ATOM 653 C C . PRO A 1 96 ? -2.573 -3.475 11.872 1.00 93.00 96 PRO A C 1
ATOM 655 O O . PRO A 1 96 ? -3.156 -4.192 12.683 1.00 93.00 96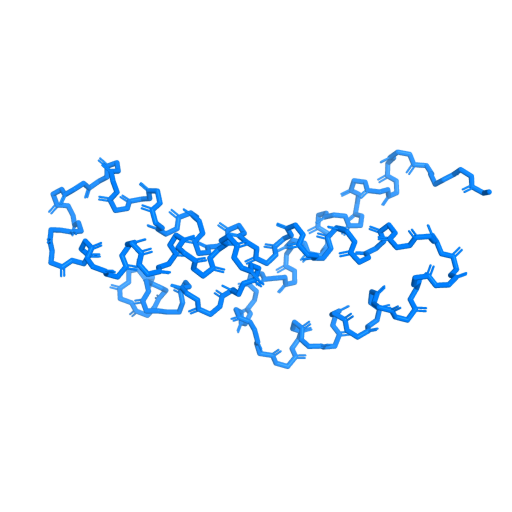 PRO A O 1
ATOM 658 N N . PHE A 1 97 ? -3.151 -3.069 10.739 1.00 93.50 97 PHE A N 1
ATOM 659 C CA . PHE A 1 97 ? -4.499 -3.468 10.342 1.00 93.50 97 PHE A CA 1
ATOM 660 C C . PHE A 1 97 ? -4.533 -4.910 9.858 1.00 93.50 97 PHE A C 1
ATOM 662 O O . PHE A 1 97 ? -5.425 -5.655 10.261 1.00 93.50 97 PHE A O 1
ATOM 669 N N . ALA A 1 98 ? -3.544 -5.310 9.057 1.00 91.00 98 ALA A N 1
ATOM 670 C CA . ALA A 1 98 ? -3.424 -6.676 8.577 1.00 91.00 98 ALA A CA 1
ATOM 671 C C . ALA A 1 98 ? -3.275 -7.670 9.740 1.00 91.00 98 ALA A C 1
ATOM 673 O O . ALA A 1 98 ? -3.967 -8.678 9.778 1.00 91.00 98 ALA A O 1
ATOM 674 N N . ALA A 1 99 ? -2.456 -7.347 10.743 1.00 92.25 99 ALA A N 1
ATOM 675 C CA . ALA A 1 99 ? -2.259 -8.212 11.906 1.00 92.25 99 ALA A CA 1
ATOM 676 C C . ALA A 1 99 ? -3.489 -8.310 12.831 1.00 92.25 99 ALA A C 1
ATOM 678 O O . ALA A 1 99 ? -3.651 -9.306 13.531 1.00 92.25 99 ALA A O 1
ATOM 679 N N . LYS A 1 100 ? -4.334 -7.271 12.884 1.00 92.00 100 LYS A N 1
ATOM 680 C CA . LYS A 1 100 ? -5.461 -7.192 13.830 1.00 92.00 100 LYS A CA 1
ATOM 681 C C . LYS A 1 100 ? -6.801 -7.638 13.233 1.00 92.00 100 LYS A C 1
ATOM 683 O O . LYS A 1 100 ? -7.710 -7.982 13.986 1.00 92.00 100 LYS A O 1
ATOM 688 N N . TYR A 1 101 ? -6.950 -7.593 11.909 1.00 87.56 101 TYR A N 1
ATOM 689 C CA . TYR A 1 101 ? -8.246 -7.735 11.233 1.00 87.56 101 TYR A CA 1
ATOM 690 C C . TYR A 1 101 ? -8.271 -8.716 10.054 1.00 87.56 101 TYR A C 1
ATOM 692 O O . TYR A 1 101 ? -9.307 -8.793 9.385 1.00 87.56 101 TYR A O 1
ATOM 700 N N . THR A 1 102 ? -7.182 -9.452 9.828 1.00 79.69 102 THR A N 1
ATOM 701 C CA . THR A 1 102 ? -7.069 -10.539 8.839 1.00 79.69 102 THR A CA 1
ATOM 702 C C . THR A 1 102 ? -6.760 -11.836 9.564 1.00 79.69 102 THR A C 1
ATOM 704 O O . THR A 1 102 ? -7.330 -12.867 9.152 1.00 79.69 102 THR A O 1
#

Foldseek 3Di:
DDDDPVNLVVLLVVLLVQLPPPLPDPSLVVQCVVLVVCCVPPVSSSVVSNLLNSLPQLQVQLVCCVVVVVVCVVCNVLSVQSNVCSVVSRSCSNVVVVVPPD

Secondary structure (DSSP, 8-state):
----HHHHHHHHHHHHHHHHHHTTSHHHHHHHHHHHHTHHHHSSHHHHHHHHHHTHHHHHHHHHHHHSTTTTGGGHHHHHHHHHHHHTT-GGGGHHHHHHH-

Sequence (102 aa):
MEASKVGMALLGLVLGMIAGIDMGGPINKIASFGATAMIAVDGGKAMGCAAASFAIAPMGAGIATQIFRKKFKDDQGLGVNATILGFMGISEGAIPFAAKYT